Protein AF-R7ZU98-F1 (afdb_monomer)

Radius of gyration: 22.33 Å; Cα contacts (8 Å, |Δi|>4): 14; chains: 1; bounding box: 41×29×56 Å

Structure (mmCIF, N/CA/C/O backbone):
data_AF-R7ZU98-F1
#
_entry.id   AF-R7ZU98-F1
#
loop_
_atom_site.group_PDB
_atom_site.id
_atom_site.type_symbol
_atom_site.label_atom_id
_atom_site.labe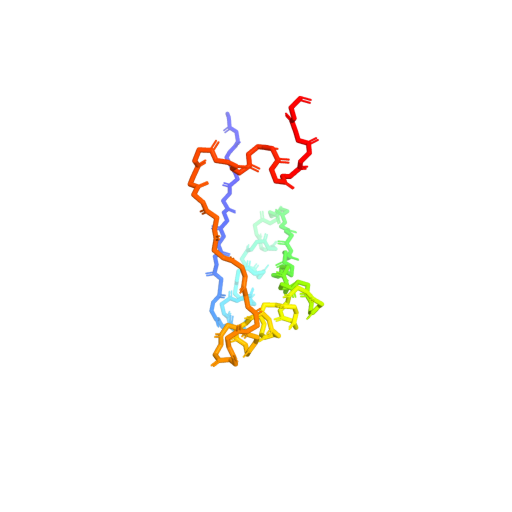l_alt_id
_atom_site.label_comp_id
_atom_site.label_asym_id
_atom_site.label_entity_id
_atom_site.label_seq_id
_atom_site.pdbx_PDB_ins_code
_atom_site.Cartn_x
_atom_site.Cartn_y
_atom_site.Cartn_z
_atom_site.occupancy
_atom_site.B_iso_or_equiv
_atom_site.auth_seq_id
_atom_site.auth_comp_id
_atom_site.auth_asym_id
_atom_site.auth_atom_id
_atom_site.pdbx_PDB_model_num
ATOM 1 N N . MET A 1 1 ? -19.222 19.008 10.170 1.00 51.12 1 MET A N 1
ATOM 2 C CA . MET A 1 1 ? -18.316 18.309 9.233 1.00 51.12 1 MET A CA 1
ATOM 3 C C . MET A 1 1 ? -17.653 17.183 10.001 1.00 51.12 1 MET A C 1
ATOM 5 O O . MET A 1 1 ? -17.256 17.416 11.135 1.00 51.12 1 MET A O 1
ATOM 9 N N . SER A 1 2 ? -17.612 15.975 9.449 1.00 76.44 2 SER A N 1
ATOM 10 C CA . SER A 1 2 ? -16.994 14.804 10.080 1.00 76.44 2 SER A CA 1
ATOM 11 C C . SER A 1 2 ? -15.698 14.468 9.347 1.00 76.44 2 SER A C 1
ATOM 13 O O . SER A 1 2 ? -15.736 14.256 8.137 1.00 76.44 2 SER A O 1
ATOM 15 N N . ASN A 1 3 ? -14.580 14.426 10.072 1.00 85.00 3 ASN A N 1
ATOM 16 C CA . ASN A 1 3 ? -13.267 14.078 9.529 1.00 85.00 3 ASN A CA 1
ATOM 17 C C . ASN A 1 3 ? -12.934 12.621 9.873 1.00 85.00 3 ASN A C 1
ATOM 19 O O . ASN A 1 3 ? -13.224 12.171 10.982 1.00 85.00 3 ASN A O 1
ATOM 23 N N . THR A 1 4 ? -12.301 11.905 8.945 1.00 86.00 4 THR A N 1
ATOM 24 C CA . THR A 1 4 ? -11.765 10.559 9.194 1.00 86.00 4 THR A CA 1
ATOM 25 C C . THR A 1 4 ? -10.369 10.669 9.796 1.00 86.00 4 THR A C 1
ATOM 27 O O . THR A 1 4 ? -9.525 11.389 9.268 1.00 86.00 4 THR A O 1
ATOM 30 N N . ILE A 1 5 ? -10.123 9.946 10.890 1.00 86.62 5 ILE A N 1
ATOM 31 C CA . ILE A 1 5 ? -8.812 9.856 11.542 1.00 86.62 5 ILE A CA 1
ATOM 32 C C . ILE A 1 5 ? -8.233 8.470 11.243 1.00 86.62 5 ILE A C 1
ATOM 34 O O . ILE A 1 5 ? -8.893 7.466 11.503 1.00 86.62 5 ILE A O 1
ATOM 38 N N . ILE A 1 6 ? -7.014 8.420 10.702 1.00 86.50 6 ILE A N 1
ATOM 39 C CA . ILE A 1 6 ? -6.271 7.182 10.425 1.00 86.50 6 ILE A CA 1
ATOM 40 C C . ILE A 1 6 ? -5.115 7.101 11.424 1.00 86.50 6 ILE A C 1
ATOM 42 O O . ILE A 1 6 ? -4.358 8.060 11.562 1.00 86.50 6 ILE A O 1
ATOM 46 N N . ILE A 1 7 ? -4.998 5.979 12.136 1.00 86.31 7 ILE A N 1
ATOM 47 C CA . ILE A 1 7 ? -3.962 5.748 13.151 1.00 86.31 7 ILE A CA 1
ATOM 48 C C . ILE A 1 7 ? -3.129 4.545 12.704 1.00 86.31 7 ILE A C 1
ATOM 50 O O . ILE A 1 7 ? -3.675 3.463 12.504 1.00 86.31 7 ILE A O 1
ATOM 54 N N . HIS A 1 8 ? -1.821 4.741 12.541 1.00 86.31 8 HIS A N 1
ATOM 55 C CA . HIS A 1 8 ? -0.877 3.688 12.168 1.00 86.31 8 HIS A CA 1
ATOM 56 C C . HIS A 1 8 ? -0.293 3.064 13.438 1.00 86.31 8 HIS A C 1
ATOM 58 O O . HIS A 1 8 ? 0.346 3.759 14.223 1.00 86.31 8 HIS A O 1
ATOM 64 N N . THR A 1 9 ? -0.547 1.775 13.656 1.00 86.94 9 THR A N 1
ATOM 65 C CA . THR A 1 9 ? -0.017 1.017 14.799 1.00 86.94 9 THR A CA 1
ATOM 66 C C . THR A 1 9 ? 1.231 0.241 14.403 1.00 86.94 9 THR A C 1
ATOM 68 O O . THR A 1 9 ? 1.245 -0.388 13.348 1.00 86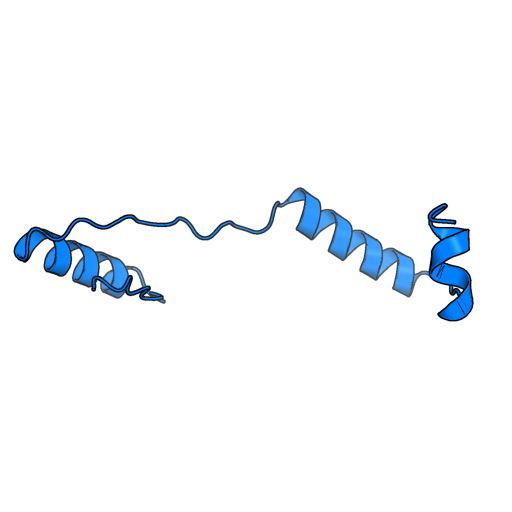.94 9 THR A O 1
ATOM 71 N N . GLU A 1 10 ? 2.236 0.214 15.272 1.00 86.19 10 GLU A N 1
ATOM 72 C CA . GLU A 1 10 ? 3.496 -0.513 15.067 1.00 86.19 10 GLU A CA 1
ATOM 73 C C . GLU A 1 10 ? 3.541 -1.843 15.834 1.00 86.19 10 GLU A C 1
ATOM 75 O O . GLU A 1 10 ? 4.285 -2.749 15.462 1.00 86.19 10 GLU A O 1
ATOM 80 N N . THR A 1 11 ? 2.742 -1.986 16.901 1.00 90.06 11 THR A N 1
ATOM 81 C CA . THR A 1 11 ? 2.706 -3.206 17.728 1.00 90.06 11 THR A CA 1
ATOM 82 C C . THR A 1 11 ? 1.292 -3.735 17.945 1.00 90.06 11 THR A C 1
ATOM 84 O O . THR A 1 11 ? 0.300 -3.009 17.836 1.00 90.06 11 THR A O 1
ATOM 87 N N . ARG A 1 12 ? 1.19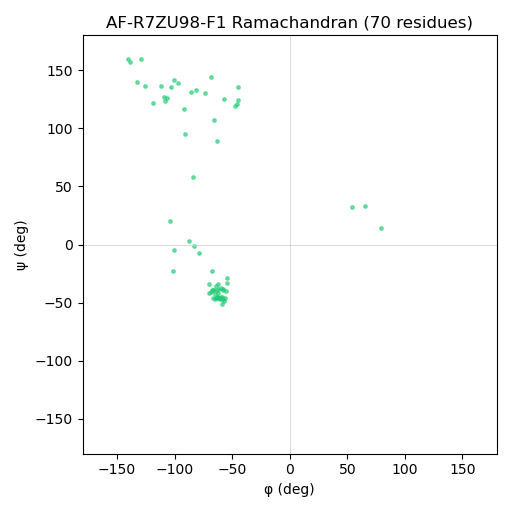9 -5.023 18.306 1.00 88.88 12 ARG A N 1
ATOM 88 C CA . ARG A 1 12 ? -0.080 -5.671 18.636 1.00 88.88 12 ARG A CA 1
ATOM 89 C C . ARG A 1 12 ? -0.718 -5.053 19.880 1.00 88.88 12 ARG A C 1
ATOM 91 O O . ARG A 1 12 ? -1.934 -4.896 19.903 1.00 88.88 12 ARG A O 1
ATOM 98 N N . GLU A 1 13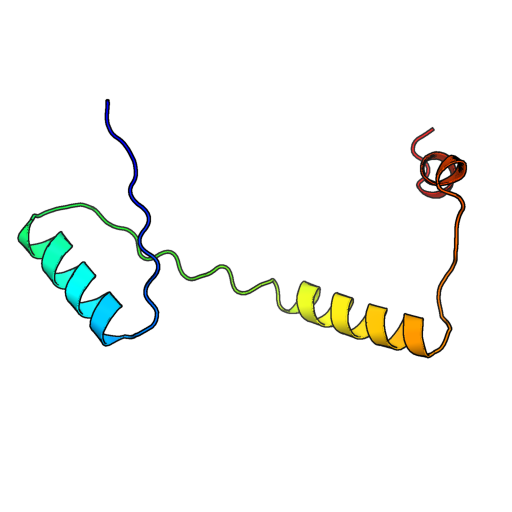 ? 0.074 -4.637 20.876 1.00 94.06 13 GLU A N 1
ATOM 99 C CA . GLU A 1 13 ? -0.479 -3.962 22.058 1.00 94.06 13 GLU A CA 1
ATOM 100 C C . GLU A 1 13 ? -1.154 -2.631 21.699 1.00 94.06 13 GLU A C 1
ATOM 102 O O . GLU A 1 13 ? -2.211 -2.315 22.245 1.00 94.06 13 GLU A O 1
ATOM 107 N N . GLN A 1 14 ? -0.583 -1.859 20.764 1.00 92.38 14 GLN A N 1
ATOM 108 C CA . GLN A 1 14 ? -1.190 -0.609 20.295 1.00 92.38 14 GLN A CA 1
ATOM 109 C C . GLN A 1 14 ? -2.521 -0.867 19.574 1.00 92.38 14 GLN A C 1
ATOM 111 O O . GLN A 1 14 ? -3.505 -0.164 19.815 1.00 92.38 14 GLN A O 1
ATOM 116 N N . GLU A 1 15 ? -2.569 -1.896 18.722 1.00 91.69 15 GLU A N 1
ATOM 117 C CA . GLU A 1 15 ? -3.789 -2.307 18.021 1.00 91.69 15 GLU A CA 1
ATOM 118 C C . GLU A 1 15 ? -4.896 -2.709 19.010 1.00 91.69 15 GLU A C 1
ATOM 120 O O . GLU A 1 15 ? -6.040 -2.254 18.897 1.00 91.69 15 GLU A O 1
ATOM 125 N N . ASP A 1 16 ? -4.561 -3.517 20.015 1.00 94.50 16 ASP A N 1
ATOM 126 C CA . ASP A 1 16 ? -5.519 -3.985 21.015 1.00 94.50 16 ASP A CA 1
ATOM 127 C C . ASP A 1 16 ? -6.022 -2.847 21.916 1.00 94.50 16 ASP A C 1
ATOM 129 O O . ASP A 1 16 ? -7.226 -2.761 22.189 1.00 94.50 16 ASP A O 1
ATOM 133 N N . ALA A 1 17 ? -5.143 -1.917 22.302 1.00 95.31 17 ALA A N 1
ATOM 134 C CA . ALA A 1 17 ? -5.517 -0.730 23.065 1.00 95.31 17 ALA A CA 1
ATOM 135 C C . ALA A 1 17 ? -6.497 0.171 22.290 1.00 95.31 17 ALA A C 1
ATOM 137 O O . ALA A 1 17 ? -7.523 0.586 22.839 1.00 95.31 17 ALA A O 1
ATOM 138 N N . LEU A 1 18 ? -6.242 0.431 21.001 1.00 93.94 18 LEU A N 1
ATOM 139 C CA . LEU A 1 18 ? -7.125 1.253 20.165 1.00 93.94 18 LEU A CA 1
ATOM 140 C C . LEU A 1 18 ? -8.480 0.584 19.917 1.00 93.94 18 LEU A C 1
ATOM 142 O O . LEU A 1 18 ? -9.516 1.251 19.984 1.00 93.94 18 LEU A O 1
ATOM 146 N N . LYS A 1 19 ? -8.504 -0.737 19.699 1.00 92.88 19 LYS A N 1
ATOM 147 C CA . LYS A 1 19 ? -9.758 -1.502 19.597 1.00 92.88 19 LYS A CA 1
ATOM 148 C C . LYS A 1 19 ? -10.582 -1.397 20.876 1.00 92.88 19 LYS A C 1
ATOM 150 O O . LYS A 1 19 ? -11.797 -1.208 20.802 1.00 92.88 19 LYS A O 1
ATOM 155 N N . ALA A 1 20 ? -9.947 -1.538 22.041 1.00 95.69 20 ALA A N 1
ATOM 156 C CA . ALA A 1 20 ? -10.622 -1.426 23.331 1.00 95.69 20 ALA A CA 1
ATOM 157 C C . ALA A 1 20 ? -11.183 -0.013 23.546 1.00 95.69 20 ALA A C 1
ATOM 159 O O . ALA A 1 20 ? -12.355 0.135 23.895 1.00 95.69 20 ALA A O 1
ATOM 160 N N . PHE A 1 21 ? -10.385 1.016 23.252 1.00 94.88 21 PHE A N 1
ATOM 161 C CA . PHE A 1 21 ? -10.788 2.419 23.325 1.00 94.88 21 PHE A CA 1
ATOM 162 C C . PHE A 1 21 ? -11.992 2.726 22.420 1.00 94.88 21 PHE A C 1
ATOM 164 O O . PHE A 1 21 ? -13.007 3.247 22.887 1.00 94.88 21 PHE A O 1
ATOM 171 N N . ALA A 1 22 ? -11.931 2.341 21.140 1.00 94.25 22 ALA A N 1
ATOM 172 C CA . ALA A 1 22 ? -13.014 2.575 20.188 1.00 94.25 22 ALA A CA 1
ATOM 173 C C . ALA A 1 22 ? -14.307 1.853 20.601 1.00 94.25 22 ALA A C 1
ATOM 175 O O . ALA A 1 22 ? -15.389 2.442 20.552 1.00 94.25 22 ALA A O 1
ATOM 176 N N . LYS A 1 23 ? -14.203 0.605 21.084 1.00 94.62 23 LYS A N 1
ATOM 177 C CA . LYS A 1 23 ? -15.347 -0.150 21.623 1.00 94.62 23 LYS A CA 1
ATOM 178 C C . LYS A 1 23 ? -15.967 0.531 22.840 1.00 94.62 23 LYS A C 1
ATOM 180 O O . LYS A 1 23 ? -17.189 0.662 22.889 1.00 94.62 23 LYS A O 1
ATOM 185 N N . ALA A 1 24 ? -15.150 0.976 23.796 1.00 97.19 24 ALA A N 1
ATOM 186 C CA . ALA A 1 24 ? -15.622 1.639 25.011 1.00 97.19 24 ALA A CA 1
ATOM 187 C C . ALA A 1 24 ? -16.417 2.915 24.693 1.00 97.19 24 ALA A C 1
ATOM 189 O O . ALA A 1 24 ? -17.449 3.179 25.308 1.00 97.19 24 ALA A O 1
ATOM 190 N N . LEU A 1 25 ? -15.985 3.659 23.673 1.00 95.75 25 LEU A N 1
ATOM 191 C CA . LEU A 1 25 ? -16.654 4.874 23.208 1.00 95.75 25 LEU A CA 1
ATOM 192 C C . LEU A 1 25 ? -17.758 4.624 22.170 1.00 95.75 25 LEU A C 1
ATOM 194 O O . LEU A 1 25 ? -18.354 5.577 21.673 1.00 95.75 25 LEU A O 1
ATOM 198 N N . LYS A 1 26 ? -18.049 3.357 21.840 1.00 94.19 26 LYS A N 1
ATOM 199 C CA . LYS A 1 26 ? -19.018 2.955 20.803 1.00 94.19 26 LYS A CA 1
ATOM 200 C C . LYS A 1 26 ? -18.741 3.605 19.439 1.00 94.19 26 LYS A C 1
ATOM 202 O O . LYS A 1 26 ? -19.660 3.879 18.666 1.00 94.19 26 LYS A O 1
ATOM 207 N N . ILE A 1 27 ? -17.467 3.842 19.140 1.00 93.06 27 ILE A N 1
ATOM 208 C CA . ILE A 1 27 ? -17.005 4.369 17.858 1.00 93.06 27 ILE A CA 1
ATOM 209 C C . ILE A 1 27 ? -16.925 3.205 16.869 1.00 93.06 27 ILE A C 1
ATOM 211 O O . ILE A 1 27 ? -16.380 2.144 17.175 1.00 93.06 27 ILE A O 1
ATOM 215 N N . ARG A 1 28 ? -17.470 3.401 15.665 1.00 89.50 28 ARG A N 1
ATOM 216 C CA . ARG A 1 28 ? -17.295 2.452 14.560 1.00 89.50 28 ARG A CA 1
ATOM 217 C C . ARG A 1 28 ? -15.872 2.566 14.019 1.00 89.50 28 ARG A C 1
ATOM 219 O O . ARG A 1 28 ? -15.422 3.670 13.732 1.00 89.50 28 ARG A O 1
ATOM 226 N N . PHE A 1 29 ? -15.193 1.434 13.876 1.00 89.94 29 PHE A N 1
ATOM 227 C CA . PHE A 1 29 ? -13.840 1.358 13.334 1.00 89.94 29 PHE A CA 1
ATOM 228 C C . PHE A 1 29 ? -13.713 0.162 12.392 1.00 89.94 29 PHE A C 1
ATOM 230 O O . PHE A 1 29 ? -14.459 -0.813 12.500 1.00 89.94 29 PHE A O 1
ATOM 237 N N . GLU A 1 30 ? -12.735 0.238 11.499 1.00 85.75 30 GLU A N 1
ATOM 238 C CA . GLU A 1 30 ? -12.374 -0.820 10.564 1.00 85.75 30 GLU A CA 1
ATOM 239 C C . GLU A 1 30 ? -10.885 -1.116 10.734 1.00 85.75 30 GLU A C 1
ATOM 241 O O . GLU A 1 30 ? -10.073 -0.199 10.856 1.00 85.75 30 GLU A O 1
ATOM 246 N N . VAL A 1 31 ? -10.523 -2.398 10.762 1.00 83.44 31 VAL A N 1
ATOM 247 C CA . VAL A 1 31 ? -9.117 -2.806 10.707 1.00 83.44 31 VAL A CA 1
ATOM 248 C C . VAL A 1 31 ? -8.786 -3.010 9.240 1.00 83.44 31 VAL A C 1
ATOM 250 O O . VAL A 1 31 ? -9.066 -4.066 8.667 1.00 83.44 31 VAL A O 1
ATOM 253 N N . ALA A 1 32 ? -8.227 -1.975 8.620 1.00 74.38 32 ALA A N 1
ATOM 254 C CA . ALA A 1 32 ? -7.621 -2.122 7.312 1.00 74.38 32 ALA A CA 1
ATOM 255 C C . ALA A 1 32 ? -6.407 -3.036 7.486 1.00 74.38 32 ALA A C 1
ATOM 257 O O . ALA A 1 32 ? -5.401 -2.636 8.067 1.00 74.38 32 ALA A O 1
ATOM 258 N N . LYS A 1 33 ? -6.503 -4.281 7.006 1.00 67.31 33 LYS A N 1
ATOM 259 C CA . LYS A 1 33 ? -5.287 -5.045 6.744 1.00 67.31 33 LYS A CA 1
ATOM 260 C C . LYS A 1 33 ? -4.488 -4.194 5.775 1.00 67.31 33 LYS A C 1
ATOM 262 O O . LYS A 1 33 ? -5.039 -3.773 4.753 1.00 67.31 33 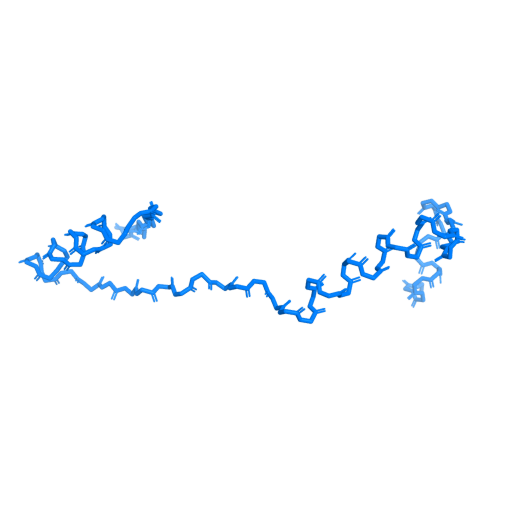LYS A O 1
ATOM 267 N N . GLU A 1 34 ? -3.244 -3.898 6.132 1.00 61.09 34 GLU A N 1
ATOM 268 C CA . GLU A 1 34 ? -2.303 -3.306 5.197 1.00 61.09 34 GLU A CA 1
ATOM 269 C C . GLU A 1 34 ? -2.463 -4.091 3.895 1.00 61.09 34 GLU A C 1
ATOM 271 O O . GLU A 1 34 ? -2.469 -5.330 3.916 1.00 61.09 34 GLU A O 1
ATOM 276 N N . LYS A 1 35 ? -2.749 -3.399 2.786 1.00 56.97 35 LYS A N 1
ATOM 277 C CA . LYS A 1 35 ? -2.678 -4.041 1.479 1.00 56.97 35 LYS A CA 1
ATOM 278 C C . LYS A 1 35 ? -1.213 -4.414 1.337 1.00 56.97 35 LYS A C 1
ATOM 280 O O . LYS A 1 35 ? -0.422 -3.589 0.891 1.00 56.97 35 LYS A O 1
ATOM 285 N N . SER A 1 36 ? -0.855 -5.609 1.808 1.00 59.41 36 SER A N 1
ATOM 286 C CA . SER A 1 36 ? 0.401 -6.252 1.468 1.00 59.41 36 SER A CA 1
ATOM 287 C C . SER A 1 36 ? 0.505 -6.071 -0.034 1.00 59.41 36 SER A C 1
ATOM 289 O O . SER A 1 36 ? -0.467 -6.358 -0.747 1.00 59.41 36 SER A O 1
ATOM 291 N N . TYR A 1 37 ? 1.582 -5.417 -0.475 1.00 65.81 37 TYR A N 1
ATOM 292 C CA . TYR A 1 37 ? 1.820 -5.235 -1.898 1.00 65.81 37 TYR A CA 1
ATOM 293 C C . TYR A 1 37 ? 1.560 -6.572 -2.573 1.00 65.81 37 TYR A C 1
ATOM 295 O O . TYR A 1 37 ? 1.936 -7.608 -2.025 1.00 65.81 37 TYR A O 1
ATOM 303 N N . ASP A 1 38 ? 0.843 -6.539 -3.697 1.00 78.75 38 ASP A N 1
ATOM 304 C CA . ASP A 1 38 ? 0.520 -7.755 -4.431 1.00 78.75 38 ASP A CA 1
ATOM 305 C C . ASP A 1 38 ? 1.817 -8.581 -4.568 1.00 78.75 38 ASP A C 1
ATOM 307 O O . ASP A 1 38 ? 2.800 -8.049 -5.097 1.00 78.75 38 ASP A O 1
ATOM 311 N N . PRO A 1 39 ? 1.882 -9.814 -4.032 1.00 83.56 39 PRO A N 1
ATOM 312 C CA . PRO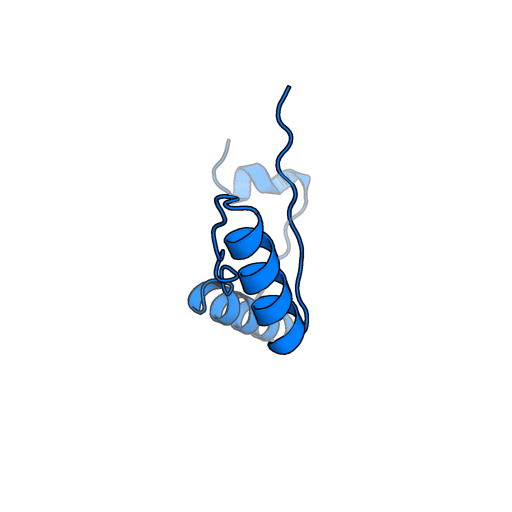 A 1 39 ? 3.106 -10.610 -4.069 1.00 83.56 39 PRO A CA 1
ATOM 313 C C . PRO A 1 39 ? 3.648 -10.785 -5.494 1.00 83.56 39 PRO A C 1
ATOM 315 O O . PRO A 1 39 ? 4.864 -10.854 -5.699 1.00 83.56 39 PRO A O 1
ATOM 318 N N . ASP A 1 40 ? 2.765 -10.769 -6.499 1.00 87.25 40 ASP A N 1
ATOM 319 C CA . ASP A 1 40 ? 3.149 -10.817 -7.907 1.00 87.25 40 ASP A CA 1
ATOM 320 C C . ASP A 1 40 ? 3.814 -9.507 -8.350 1.00 87.25 40 ASP A C 1
ATOM 322 O O . ASP A 1 40 ? 4.729 -9.516 -9.176 1.00 87.25 40 ASP A O 1
ATOM 326 N N . PHE A 1 41 ? 3.391 -8.364 -7.802 1.00 87.19 41 PHE A N 1
ATOM 327 C CA . PHE A 1 41 ? 4.048 -7.079 -8.036 1.00 87.19 41 PHE A CA 1
ATOM 328 C C . PHE A 1 41 ? 5.449 -7.049 -7.420 1.00 87.19 41 PHE A C 1
ATOM 330 O O . PHE A 1 41 ? 6.395 -6.655 -8.100 1.00 87.19 41 PHE A O 1
ATOM 337 N N . GLU A 1 42 ? 5.611 -7.501 -6.173 1.00 87.44 42 GLU A N 1
ATOM 338 C CA . GLU A 1 42 ? 6.931 -7.581 -5.535 1.00 87.44 42 GLU A CA 1
ATOM 339 C C . GLU A 1 42 ? 7.885 -8.472 -6.343 1.00 87.44 42 GLU A C 1
ATOM 341 O O . GLU A 1 42 ? 9.002 -8.055 -6.664 1.00 87.44 42 GLU A O 1
ATOM 346 N N . THR A 1 43 ? 7.407 -9.648 -6.758 1.00 93.25 43 THR A N 1
ATOM 347 C CA . THR A 1 43 ? 8.164 -10.595 -7.586 1.00 93.25 43 THR A CA 1
ATOM 348 C C . THR A 1 43 ? 8.615 -9.956 -8.905 1.00 93.25 43 THR A C 1
ATOM 350 O O . THR A 1 43 ? 9.797 -10.020 -9.246 1.00 93.25 43 THR A O 1
ATOM 353 N N . LYS A 1 44 ? 7.720 -9.251 -9.616 1.00 94.88 44 LYS A N 1
ATOM 354 C CA . LYS A 1 44 ? 8.053 -8.544 -10.870 1.00 94.88 44 LYS A CA 1
ATOM 355 C C . LYS A 1 44 ? 9.102 -7.449 -10.677 1.00 94.88 44 LYS A C 1
ATOM 357 O O . LYS A 1 44 ? 9.967 -7.262 -11.530 1.00 94.88 44 LYS A O 1
ATOM 362 N N . ILE A 1 45 ? 9.046 -6.712 -9.567 1.00 94.25 45 ILE A N 1
ATOM 363 C CA . ILE A 1 45 ? 10.039 -5.672 -9.270 1.00 94.25 45 ILE A CA 1
ATOM 364 C C . ILE A 1 45 ? 11.406 -6.292 -8.972 1.00 94.25 45 ILE A C 1
ATOM 366 O O . ILE A 1 45 ? 12.422 -5.7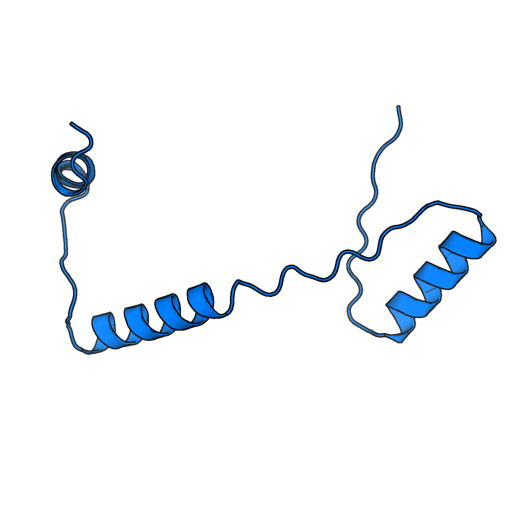65 -9.427 1.00 94.25 45 ILE A O 1
ATOM 370 N N . GLN A 1 46 ? 11.454 -7.397 -8.227 1.00 95.25 46 GLN A N 1
ATOM 371 C CA . GLN A 1 46 ? 12.705 -8.115 -7.973 1.00 95.25 46 GLN A CA 1
ATOM 372 C C . GLN A 1 46 ? 13.307 -8.652 -9.278 1.00 95.25 46 GLN A C 1
ATOM 374 O O . GLN A 1 46 ? 14.488 -8.421 -9.537 1.00 95.25 46 GLN A O 1
ATOM 379 N N . GLU A 1 47 ? 12.493 -9.268 -10.137 1.00 96.75 47 GLU A N 1
ATOM 380 C CA . GLU A 1 47 ? 12.915 -9.734 -11.461 1.00 96.75 47 GLU A CA 1
ATOM 381 C C . GLU A 1 47 ? 13.479 -8.587 -12.315 1.00 96.75 47 GLU A C 1
ATOM 383 O O . GLU A 1 47 ? 14.592 -8.689 -12.828 1.00 96.75 47 GLU A O 1
ATOM 388 N N . SER A 1 48 ? 12.768 -7.458 -12.391 1.00 96.25 48 SER A N 1
ATOM 389 C CA . SER A 1 48 ? 13.210 -6.272 -13.134 1.00 96.25 48 SER A CA 1
ATOM 390 C C . SER A 1 48 ? 14.569 -5.742 -12.651 1.00 96.25 48 SER A C 1
ATOM 392 O O . SER A 1 48 ? 15.411 -5.342 -13.458 1.00 96.25 48 SER A O 1
ATOM 394 N N . ARG A 1 49 ? 14.835 -5.778 -11.336 1.00 96.75 49 ARG A N 1
ATOM 395 C CA . ARG A 1 49 ? 16.141 -5.383 -10.776 1.00 96.75 49 ARG A CA 1
ATOM 396 C C . ARG A 1 49 ? 17.259 -6.326 -11.209 1.00 96.75 49 ARG A C 1
ATOM 398 O O . ARG A 1 49 ? 18.362 -5.855 -11.484 1.00 96.75 49 ARG A O 1
ATOM 405 N N . GLU A 1 50 ? 16.997 -7.628 -11.264 1.00 98.00 50 GLU A N 1
ATOM 406 C CA . GLU A 1 50 ? 17.976 -8.614 -11.730 1.00 98.00 50 GLU A CA 1
ATOM 407 C C . GLU A 1 50 ? 18.232 -8.497 -13.236 1.00 98.00 50 GLU A C 1
ATOM 409 O O . GLU A 1 50 ? 19.389 -8.504 -13.652 1.00 98.00 50 GLU A O 1
ATOM 414 N N . GLN A 1 51 ? 17.189 -8.293 -14.044 1.00 98.06 51 GLN A N 1
ATOM 415 C CA . GLN A 1 51 ? 17.313 -8.009 -15.479 1.00 98.06 51 GLN A CA 1
ATOM 416 C C . GLN A 1 51 ? 18.193 -6.774 -15.721 1.00 98.06 51 GLN A C 1
ATOM 418 O O . GLN A 1 51 ? 19.147 -6.828 -16.496 1.00 98.06 51 GLN A O 1
ATOM 423 N N . TYR A 1 52 ? 17.970 -5.686 -14.973 1.00 97.12 52 TYR A N 1
ATOM 424 C CA . TYR A 1 52 ? 18.802 -4.485 -15.075 1.00 97.12 52 TYR A CA 1
ATOM 425 C C . TYR A 1 52 ? 20.282 -4.762 -14.764 1.00 97.12 52 TYR A C 1
ATOM 427 O O . TYR A 1 52 ? 21.159 -4.337 -15.514 1.00 97.12 52 TYR A O 1
ATOM 435 N N . LYS A 1 53 ? 20.577 -5.522 -13.697 1.00 96.94 53 LYS A N 1
ATOM 436 C CA . LYS A 1 53 ? 21.956 -5.920 -13.349 1.00 96.94 53 LYS A CA 1
ATOM 437 C C . LYS A 1 53 ? 22.617 -6.772 -14.435 1.00 96.94 53 LYS A C 1
ATOM 439 O O . LYS A 1 53 ? 23.824 -6.661 -14.630 1.00 96.94 53 LYS A O 1
ATOM 444 N N . LYS A 1 54 ? 21.844 -7.612 -15.128 1.00 97.75 54 LYS A N 1
ATOM 445 C CA . LYS A 1 54 ? 22.311 -8.445 -16.247 1.00 97.75 54 LYS A CA 1
ATOM 446 C C . LYS A 1 54 ? 22.451 -7.676 -17.566 1.00 97.75 54 LYS A C 1
ATOM 448 O O . LYS A 1 54 ? 22.975 -8.231 -18.526 1.00 97.75 54 LYS A O 1
ATOM 453 N N . GLY A 1 55 ? 22.011 -6.417 -17.623 1.00 96.94 55 GLY A N 1
ATOM 454 C CA . GLY A 1 55 ? 21.975 -5.631 -18.859 1.00 96.94 55 GLY A CA 1
ATOM 455 C C . GLY A 1 55 ? 20.782 -5.956 -19.765 1.00 96.94 55 GLY A C 1
ATOM 456 O O . GLY A 1 55 ? 20.760 -5.546 -20.920 1.00 96.94 55 GLY A O 1
ATOM 457 N N . GLU A 1 56 ? 19.780 -6.668 -19.251 1.00 97.31 56 GLU A N 1
ATOM 458 C CA . GLU A 1 56 ? 18.547 -7.037 -19.951 1.00 97.31 56 GLU A CA 1
ATOM 459 C C . GLU A 1 56 ? 17.527 -5.886 -19.874 1.00 97.31 56 GLU A C 1
ATOM 461 O O . GLU A 1 56 ? 16.429 -6.025 -19.342 1.00 97.31 56 GLU A O 1
ATOM 466 N N . PHE A 1 57 ? 17.908 -4.704 -20.363 1.00 95.00 57 PHE A N 1
ATOM 467 C CA . PHE A 1 57 ? 17.036 -3.532 -20.399 1.00 95.00 57 PHE A CA 1
ATOM 468 C C . PHE A 1 57 ? 17.206 -2.74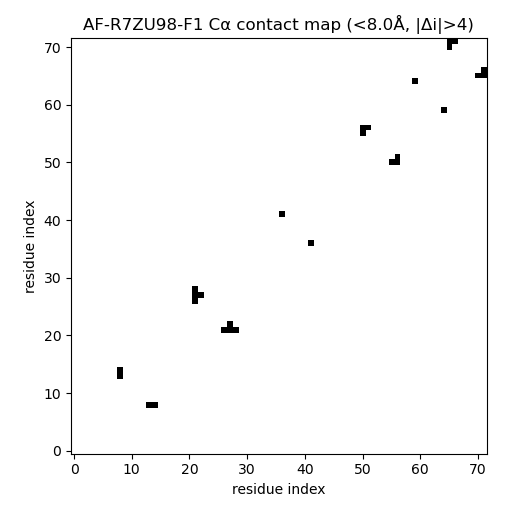5 -21.698 1.00 95.00 57 PHE A C 1
ATOM 470 O O . PHE A 1 57 ? 18.228 -2.825 -22.378 1.00 95.00 57 PHE A O 1
ATOM 477 N N . ILE A 1 58 ? 16.195 -1.942 -22.017 1.00 92.94 58 ILE A N 1
ATOM 478 C CA . ILE A 1 58 ? 16.245 -0.958 -23.097 1.00 92.94 58 ILE A CA 1
ATOM 479 C C . ILE A 1 58 ? 16.218 0.447 -22.497 1.00 92.94 58 ILE A C 1
ATOM 481 O O . ILE A 1 58 ? 15.452 0.729 -21.575 1.00 92.94 58 ILE A O 1
ATOM 485 N N . SER A 1 59 ? 17.062 1.330 -23.023 1.00 93.88 59 SER A N 1
ATOM 486 C CA . SER A 1 59 ? 17.042 2.759 -22.705 1.00 93.88 59 SER A CA 1
ATOM 487 C C . SER A 1 59 ? 16.391 3.511 -23.848 1.00 93.88 59 SER A C 1
ATOM 489 O O . SER A 1 59 ? 16.694 3.260 -25.011 1.00 93.88 59 SER A O 1
ATOM 491 N N . ILE A 1 60 ? 15.513 4.446 -23.507 1.00 93.94 60 ILE A N 1
ATOM 492 C CA . ILE A 1 60 ? 14.725 5.206 -24.472 1.00 93.94 60 ILE A CA 1
ATOM 493 C C . ILE A 1 60 ? 14.820 6.678 -24.091 1.00 93.94 60 ILE A C 1
ATOM 495 O O . ILE A 1 60 ? 14.787 7.020 -22.903 1.00 93.94 60 ILE A O 1
ATOM 499 N N . GLU A 1 61 ? 14.936 7.569 -25.072 1.00 95.94 61 GLU A N 1
ATOM 500 C CA . GLU A 1 61 ? 14.900 8.997 -24.783 1.00 95.94 61 GLU A CA 1
ATOM 501 C C . GLU A 1 61 ? 13.503 9.427 -24.322 1.00 95.94 61 GLU A C 1
ATOM 503 O O . GLU A 1 61 ? 12.478 8.974 -24.832 1.00 95.94 61 GLU A O 1
ATOM 508 N N . LYS A 1 62 ? 13.439 10.384 -23.387 1.00 94.25 62 LYS A N 1
ATOM 509 C CA . LYS A 1 62 ? 12.166 10.865 -22.821 1.00 94.25 62 LYS A CA 1
ATOM 510 C C . LYS A 1 62 ? 11.171 11.339 -23.889 1.00 94.25 62 LYS A C 1
ATOM 512 O O . LYS A 1 62 ? 9.964 11.196 -23.707 1.00 94.25 62 LYS A O 1
ATOM 517 N N . LYS A 1 63 ? 11.678 11.906 -24.987 1.00 95.25 63 LYS A N 1
ATOM 518 C CA . LYS A 1 63 ? 10.869 12.397 -26.111 1.00 95.25 63 LYS A CA 1
ATOM 519 C C . LYS A 1 63 ? 10.170 11.271 -26.889 1.00 95.25 63 LYS A C 1
ATOM 521 O O . LYS A 1 63 ? 9.147 11.532 -27.505 1.00 95.25 63 LYS A O 1
ATOM 526 N N . GLU A 1 64 ? 10.675 10.040 -26.815 1.00 95.19 64 GLU A N 1
ATOM 527 C CA . GLU A 1 64 ? 10.205 8.886 -27.598 1.00 95.19 64 GLU A CA 1
ATOM 528 C C . GLU A 1 64 ? 9.275 7.955 -26.803 1.00 95.19 64 GLU A C 1
ATOM 530 O O . GLU A 1 64 ? 8.702 7.025 -27.365 1.00 95.19 64 GLU A O 1
ATOM 535 N N . ILE A 1 65 ? 9.068 8.216 -25.503 1.00 95.19 65 ILE A N 1
ATOM 536 C CA . ILE A 1 65 ? 8.256 7.363 -24.615 1.00 95.19 65 ILE A CA 1
ATOM 537 C C . ILE A 1 65 ? 6.837 7.142 -25.161 1.00 95.19 65 ILE A C 1
ATOM 539 O O . ILE A 1 65 ? 6.316 6.036 -25.067 1.00 95.19 65 ILE A O 1
ATOM 543 N N . LYS A 1 66 ? 6.197 8.173 -25.730 1.00 94.50 66 LYS A N 1
ATOM 544 C CA . LYS A 1 66 ? 4.822 8.050 -26.250 1.00 94.50 66 LYS A CA 1
ATOM 545 C C . LYS A 1 66 ? 4.738 7.091 -27.436 1.00 94.50 66 LYS A C 1
ATOM 547 O O . LYS A 1 66 ? 3.888 6.206 -27.423 1.00 94.50 66 LYS A O 1
ATOM 552 N N . SER A 1 67 ? 5.649 7.239 -28.397 1.00 95.00 67 SER A N 1
ATOM 553 C CA . SER A 1 67 ? 5.747 6.369 -29.571 1.00 95.00 67 SER A CA 1
ATOM 554 C C . SER A 1 67 ? 6.068 4.931 -29.167 1.00 95.00 67 SER A C 1
ATOM 556 O O . SER A 1 67 ? 5.384 3.998 -29.579 1.00 95.00 67 SER A O 1
ATOM 558 N N . PHE A 1 68 ? 7.031 4.750 -28.256 1.00 93.00 68 PHE A N 1
ATOM 559 C CA . PHE A 1 68 ? 7.400 3.435 -27.734 1.00 93.00 68 PHE A CA 1
ATOM 560 C C . PHE A 1 68 ? 6.226 2.700 -27.066 1.00 93.00 68 PHE A C 1
ATOM 562 O O . PHE A 1 68 ? 6.077 1.491 -27.223 1.00 93.00 68 PHE A O 1
ATOM 569 N N . LEU A 1 69 ? 5.383 3.428 -26.329 1.00 94.06 69 LEU A N 1
ATOM 570 C CA . LEU A 1 69 ? 4.207 2.869 -25.660 1.00 94.06 69 LEU A CA 1
ATOM 571 C C . LEU A 1 69 ? 2.978 2.740 -26.580 1.00 94.06 69 LEU A C 1
ATOM 573 O O . LEU A 1 69 ? 1.940 2.274 -26.116 1.00 94.06 69 LEU A O 1
ATOM 577 N N . GLY A 1 70 ? 3.067 3.152 -27.851 1.00 94.31 70 GLY A N 1
ATOM 578 C CA . GLY A 1 70 ? 1.942 3.122 -28.792 1.00 94.31 70 GLY A CA 1
ATOM 579 C C . GLY A 1 70 ? 0.802 4.072 -28.413 1.00 94.31 70 GLY A C 1
ATOM 580 O O . GLY A 1 70 ? -0.364 3.747 -28.615 1.00 94.31 70 GLY A O 1
ATOM 581 N N . LEU A 1 71 ? 1.131 5.215 -27.807 1.00 94.12 71 LEU A N 1
ATOM 582 C CA . LEU A 1 71 ? 0.174 6.205 -27.294 1.00 94.12 71 LEU A CA 1
ATOM 583 C C . LEU A 1 71 ? 0.049 7.448 -28.198 1.00 94.12 71 LEU A C 1
ATOM 585 O O . LEU A 1 71 ? -0.334 8.515 -27.709 1.00 94.12 71 LEU A O 1
ATOM 589 N N . GLU A 1 72 ? 0.441 7.336 -29.468 1.00 76.88 72 GLU A N 1
ATOM 590 C CA . GLU A 1 72 ? 0.379 8.409 -30.477 1.00 76.88 72 GLU A CA 1
ATOM 591 C C . GLU A 1 72 ? -0.941 8.426 -31.254 1.00 76.88 72 GLU A C 1
ATOM 593 O O . GLU A 1 72 ? -1.482 7.335 -31.547 1.00 76.88 72 GLU A O 1
#

Mean predicted aligned error: 11.18 Å

Sequence (72 aa):
MSNTIIIHTETREQEDALKAFAKALKIRFEVAKEKSY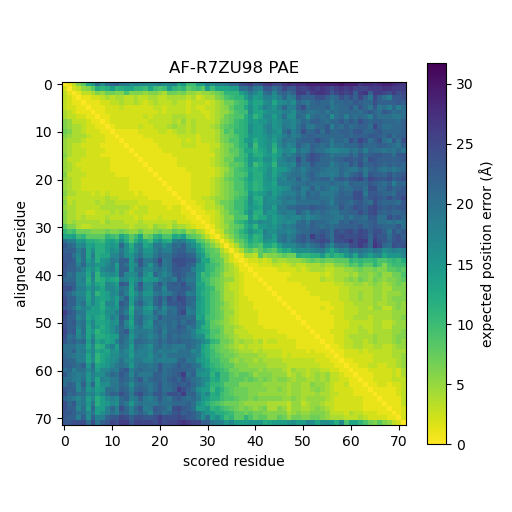DPDFETKIQESREQYKKGEFISIEKKEIKSFLGLE

Secondary structure (DSSP, 8-state):
---------SSHHHHHHHHHHHHHTT------------HHHHHHHHHHHHHHHHT------GGGHHHHTT--

Foldseek 3Di:
DDDDDDDDDDDPVVVVVVVVVCVVVVHDDDPPDPPPPDVVVVVVVVVVVVCVVVVVDDDDDPVCVCVVVVND

pLDDT: mean 89.05, std 10.27, range [51.12, 98.06]

Solvent-accessible surface area (backbone atoms only — not comparable to full-atom values): 4853 Å² total; per-residue (Å²): 139,88,82,89,85,86,83,89,68,92,47,71,69,52,48,52,51,51,53,50,51,34,56,77,69,70,48,88,81,80,86,76,70,75,79,68,71,55,66,68,57,56,51,52,53,55,50,53,53,52,31,50,76,72,62,66,68,85,87,76,58,84,89,46,51,47,63,76,71,68,69,114

Organism: NCBI:txid1232681

InterPro domains:
  IPR020271 Uncharacterised protein family, MJ1172 [PF10884] (4-66)